Protein AF-A0A6A6D8U1-F1 (afdb_monomer)

Nearest PDB structures (foldseek):
  1n0q-assembly1_A  TM=9.960E-01  e=1.171E-07  unclassified
  4hrl-assembly1_A  TM=9.948E-01  e=7.360E-07  synthetic construct
  6d65-assembly1_B  TM=9.883E-01  e=1.678E-06  synthetic construct
  8ipp-assembly1_B  TM=9.952E-01  e=2.969E-06  synthetic construct
  4tum-assembly4_D  TM=9.861E-01  e=6.226E-05  Arabidopsis thaliana

Mean predicted aligned error: 1.79 Å

Solvent-accessible surface area (backbone atoms only — not comparable to full-atom values): 4161 Å² total; per-residue (Å²): 113,59,7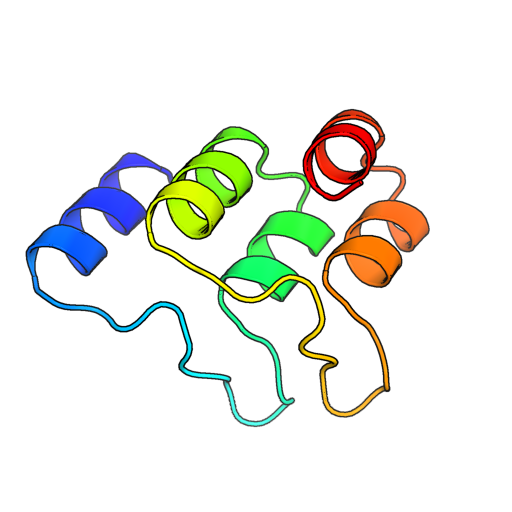0,61,54,52,53,41,47,76,71,66,55,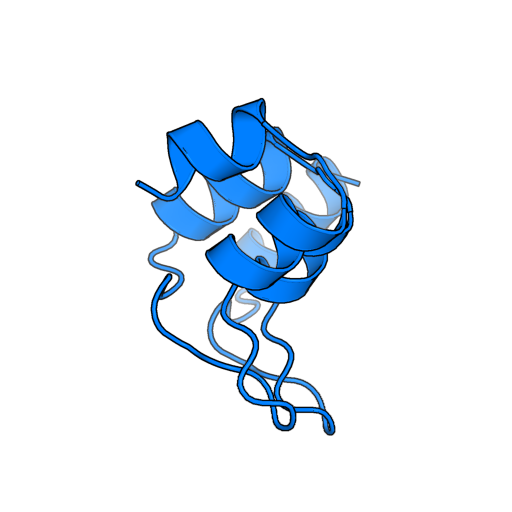68,59,74,59,52,49,99,63,36,44,26,59,51,31,52,28,23,45,68,49,38,49,72,51,36,53,54,40,49,78,71,66,42,70,69,77,59,46,19,76,85,68,44,21,22,50,54,30,6,56,79,62,67,22,60,74,43,35,66,74,69,108

pLDDT: mean 97.87, std 1.3, range [88.62, 98.81]

InterPro domains:
  IPR002110 Ankyrin repeat [PF12796] (1-75)
  IPR002110 Ankyrin repeat [PS50088] (1-20)
  IPR002110 Ankyrin repeat [PS50088] (21-53)
  IPR002110 Ankyrin repeat [PS50088] (54-75)
  IPR002110 Ankyrin repeat [SM00248] (21-50)
  IPR036770 Ankyrin repeat-containing domain superfamily [G3DSA:1.25.40.20] (1-24)
  IPR036770 Ankyrin repeat-containing domain superfamily [G3DSA:1.25.40.20] (25-75)
  IPR036770 Ankyrin repeat-containing domain superfamily [SSF48403] (1-74)

Secondary structure (DSSP, 8-state):
-HHHHHHHHHTT--TT---TTS--HHHHHHHTT-HHHHHHHHHTT--TT---TTS--HHHHHHHTT-HHHHHHH-

Sequence (75 aa):
HLEVVKLLLEKGADVTVANNNGWTPLNSASQKGHLEVVRLLLEKGADVTVANNNGRTPLNSASLNGHLEVMKLLL

Organism: NCBI:txid1314779

Structure (mmCIF, N/CA/C/O backbone):
data_AF-A0A6A6D8U1-F1
#
_entry.id   AF-A0A6A6D8U1-F1
#
loop_
_atom_site.group_PDB
_atom_site.id
_atom_site.type_symbol
_atom_site.label_atom_id
_atom_site.label_alt_id
_atom_site.label_comp_id
_atom_site.label_asym_id
_atom_site.label_entity_id
_atom_site.label_seq_id
_atom_site.pdbx_PDB_ins_code
_atom_site.Cartn_x
_atom_site.Cartn_y
_atom_site.Cartn_z
_atom_site.occupancy
_atom_site.B_iso_or_equiv
_atom_site.auth_seq_id
_atom_site.auth_comp_id
_atom_site.auth_asym_id
_atom_site.auth_atom_id
_atom_site.pdbx_PDB_model_num
ATOM 1 N N . HIS A 1 1 ? -3.977 10.915 0.111 1.00 88.62 1 HIS A N 1
ATOM 2 C CA . HIS A 1 1 ? -5.440 11.034 0.309 1.00 88.62 1 HIS A CA 1
ATOM 3 C C . HIS A 1 1 ? -5.938 10.133 1.447 1.00 88.62 1 HIS A C 1
ATOM 5 O O . HIS A 1 1 ? -6.870 9.366 1.247 1.00 88.62 1 HIS A O 1
ATOM 11 N N . LEU A 1 2 ? -5.338 10.212 2.643 1.00 97.06 2 LEU A N 1
ATOM 12 C CA . LEU A 1 2 ? -5.650 9.281 3.739 1.00 97.06 2 LEU A CA 1
ATOM 13 C C . LEU A 1 2 ? -7.119 9.360 4.184 1.00 97.06 2 LEU A C 1
ATOM 15 O O . LEU A 1 2 ? -7.775 8.332 4.286 1.00 97.06 2 LEU A O 1
ATOM 19 N N . GLU A 1 3 ? -7.649 10.570 4.366 1.00 98.00 3 GLU A N 1
ATOM 20 C CA . GLU A 1 3 ? -9.031 10.765 4.831 1.00 98.00 3 GLU A CA 1
ATOM 21 C C . GLU A 1 3 ? -10.078 10.227 3.846 1.00 98.00 3 GLU A C 1
ATOM 23 O O . GLU A 1 3 ? -11.088 9.666 4.256 1.00 98.00 3 GLU A O 1
ATOM 28 N N . VAL A 1 4 ? -9.805 10.296 2.538 1.00 98.25 4 VAL A N 1
ATOM 29 C CA . VAL A 1 4 ? -10.676 9.681 1.522 1.00 98.25 4 VAL A CA 1
ATOM 30 C C . VAL A 1 4 ? -10.640 8.156 1.626 1.00 98.25 4 VAL A C 1
ATOM 32 O O . VAL A 1 4 ? -11.684 7.518 1.549 1.00 98.25 4 VAL A O 1
ATOM 35 N N . VAL A 1 5 ? -9.458 7.564 1.840 1.00 98.19 5 VAL A N 1
ATOM 36 C CA . VAL A 1 5 ? -9.332 6.111 2.033 1.00 98.19 5 VAL A CA 1
ATOM 37 C C . VAL A 1 5 ? -10.092 5.668 3.285 1.00 98.19 5 VAL A C 1
ATOM 39 O O . VAL A 1 5 ? -10.854 4.711 3.205 1.00 98.19 5 VAL A O 1
ATOM 42 N N . LYS A 1 6 ? -9.963 6.384 4.410 1.00 98.38 6 LYS A N 1
ATOM 43 C CA . LYS A 1 6 ? -10.729 6.093 5.635 1.00 98.38 6 LYS A CA 1
ATOM 44 C C . LYS A 1 6 ? -12.235 6.117 5.383 1.00 98.38 6 LYS A C 1
ATOM 46 O O . LYS A 1 6 ? -12.903 5.134 5.686 1.00 98.38 6 LYS A O 1
ATOM 51 N N . LEU A 1 7 ? -12.743 7.181 4.756 1.00 98.56 7 LEU A N 1
ATOM 52 C CA . LEU A 1 7 ? -14.165 7.311 4.433 1.00 98.56 7 LEU A CA 1
ATOM 53 C C . LEU A 1 7 ? -14.668 6.143 3.572 1.00 98.56 7 LEU A C 1
ATOM 55 O O . LEU A 1 7 ? -15.745 5.610 3.821 1.00 98.56 7 LEU A O 1
ATOM 59 N N . LEU A 1 8 ? -13.900 5.725 2.563 1.00 98.31 8 LEU A N 1
ATOM 60 C CA . LEU A 1 8 ? -14.274 4.589 1.716 1.00 98.31 8 LEU A CA 1
ATOM 61 C C . LEU A 1 8 ? -14.360 3.284 2.518 1.00 98.31 8 LEU A C 1
ATOM 63 O O . LEU A 1 8 ? -15.318 2.532 2.354 1.00 98.31 8 LEU A O 1
ATOM 67 N N . LEU A 1 9 ? -13.404 3.037 3.414 1.00 97.62 9 LEU A N 1
ATOM 68 C CA . LEU A 1 9 ? -13.394 1.846 4.269 1.00 97.62 9 LEU A CA 1
ATOM 69 C C . LEU A 1 9 ? -14.546 1.859 5.280 1.00 97.62 9 LEU A C 1
ATOM 71 O O . LEU A 1 9 ? -15.181 0.832 5.499 1.00 97.62 9 LEU A O 1
ATOM 75 N N . GLU A 1 10 ? -14.882 3.022 5.839 1.00 97.94 10 GLU A N 1
ATOM 76 C CA . GLU A 1 10 ? -16.074 3.205 6.680 1.00 97.94 10 GLU A CA 1
ATOM 77 C C . GLU A 1 10 ? -17.378 2.931 5.919 1.00 97.94 10 GLU A C 1
ATOM 79 O O . GLU A 1 10 ? -18.360 2.479 6.506 1.00 97.94 10 GLU A O 1
ATOM 84 N N . LYS A 1 11 ? -17.398 3.176 4.604 1.00 98.50 11 LYS A N 1
ATOM 85 C CA . LYS A 1 11 ? -18.521 2.846 3.713 1.00 98.50 11 LYS A CA 1
ATOM 86 C C . LYS A 1 11 ? -18.487 1.411 3.181 1.00 98.50 11 LYS A C 1
ATOM 88 O O . LYS A 1 11 ? -19.334 1.065 2.361 1.00 98.50 11 LYS A O 1
ATOM 93 N N . GLY A 1 12 ? -17.570 0.576 3.667 1.00 97.25 12 GLY A N 1
ATOM 94 C CA . GLY A 1 12 ? -17.505 -0.845 3.331 1.00 97.25 12 GLY A CA 1
ATOM 95 C C . GLY A 1 12 ? -16.719 -1.163 2.062 1.00 97.25 12 GLY A C 1
ATOM 96 O O . GLY A 1 12 ? -16.931 -2.223 1.479 1.00 97.25 12 GLY A O 1
ATOM 97 N N . ALA A 1 13 ? -15.828 -0.274 1.611 1.00 97.75 13 ALA A N 1
ATOM 98 C CA . ALA A 1 13 ? -14.891 -0.618 0.546 1.00 97.75 13 ALA A CA 1
ATOM 99 C C . ALA A 1 13 ? -14.005 -1.803 0.967 1.00 97.75 13 ALA A C 1
ATOM 101 O O . ALA A 1 13 ? -13.458 -1.827 2.070 1.00 97.75 13 ALA A O 1
ATOM 102 N N . ASP A 1 14 ? -13.850 -2.767 0.065 1.00 97.12 14 ASP A N 1
ATOM 103 C CA . ASP A 1 14 ? -13.075 -3.981 0.298 1.00 97.12 14 ASP A CA 1
ATOM 104 C C . ASP A 1 14 ? -11.597 -3.764 -0.074 1.00 97.12 14 ASP A C 1
ATOM 106 O O . ASP A 1 14 ? -11.266 -3.395 -1.204 1.00 97.12 14 ASP A O 1
ATOM 110 N N . VAL A 1 15 ? -10.699 -3.991 0.889 1.00 96.94 15 VAL A N 1
ATOM 111 C CA . VAL A 1 15 ? -9.242 -3.825 0.728 1.00 96.94 15 VAL A CA 1
ATOM 112 C C . VAL A 1 15 ? -8.588 -4.917 -0.118 1.00 96.94 15 VAL A C 1
ATOM 114 O O . VAL A 1 15 ? -7.429 -4.764 -0.505 1.00 96.94 15 VAL A O 1
ATOM 117 N N . THR A 1 16 ? -9.299 -6.009 -0.399 1.00 95.25 16 THR A N 1
ATOM 118 C CA . THR A 1 16 ? -8.791 -7.172 -1.141 1.00 95.25 16 THR A CA 1
ATOM 119 C C . THR A 1 16 ? -9.057 -7.086 -2.644 1.00 95.25 16 THR A C 1
ATOM 121 O O . THR A 1 16 ? -8.427 -7.799 -3.426 1.00 95.25 16 THR A O 1
ATOM 124 N N . VAL A 1 17 ? -9.946 -6.184 -3.075 1.00 96.56 17 VAL A N 1
ATOM 125 C CA . VAL A 1 17 ? -10.344 -6.063 -4.481 1.00 96.56 17 VAL A CA 1
ATOM 126 C C . VAL A 1 17 ? -9.186 -5.541 -5.325 1.00 96.56 17 VAL A C 1
ATOM 128 O O . VAL A 1 17 ? -8.704 -4.422 -5.144 1.00 96.56 17 VAL A O 1
ATOM 131 N N . ALA A 1 18 ? -8.766 -6.348 -6.295 1.00 97.06 18 ALA A N 1
ATOM 132 C CA . ALA A 1 18 ? -7.768 -5.967 -7.279 1.00 97.06 18 ALA A CA 1
ATOM 133 C C . ALA A 1 18 ? -8.410 -5.330 -8.522 1.00 97.06 18 ALA A C 1
ATOM 135 O O . ALA A 1 18 ? -9.499 -5.713 -8.948 1.00 97.06 18 ALA A O 1
ATOM 136 N N . ASN A 1 19 ? -7.714 -4.375 -9.143 1.00 97.62 19 ASN A N 1
ATOM 137 C CA . ASN A 1 19 ? -8.109 -3.861 -10.458 1.00 97.62 19 ASN A CA 1
ATOM 138 C C . ASN A 1 19 ? -7.784 -4.864 -11.589 1.00 97.62 19 ASN A C 1
ATOM 140 O O . ASN A 1 19 ? -7.187 -5.914 -11.356 1.00 97.62 19 ASN A O 1
ATOM 144 N N . ASN A 1 20 ? -8.097 -4.509 -12.840 1.00 98.38 20 ASN A N 1
ATOM 145 C CA . ASN A 1 20 ? -7.874 -5.368 -14.019 1.00 98.38 20 ASN A CA 1
ATOM 146 C C . ASN A 1 20 ? -6.412 -5.813 -14.226 1.00 98.38 20 ASN A C 1
ATOM 148 O O . ASN A 1 20 ? -6.149 -6.780 -14.938 1.00 98.38 20 ASN A O 1
ATOM 152 N N . ASN A 1 21 ? -5.451 -5.118 -13.618 1.00 98.06 21 ASN A N 1
ATOM 153 C CA . ASN A 1 21 ? -4.028 -5.433 -13.686 1.00 98.06 21 ASN A CA 1
ATOM 154 C C . ASN A 1 21 ? -3.547 -6.236 -12.462 1.00 98.06 21 ASN A C 1
ATOM 156 O O . ASN A 1 21 ? -2.337 -6.396 -12.282 1.00 98.06 21 ASN A O 1
ATOM 160 N N . GLY A 1 22 ? -4.459 -6.696 -11.604 1.00 98.06 22 GLY A N 1
ATOM 161 C CA . GLY A 1 22 ? -4.148 -7.425 -10.375 1.00 98.06 22 GLY A CA 1
ATOM 162 C C . GLY A 1 22 ? -3.626 -6.532 -9.247 1.00 98.06 22 GLY A C 1
ATOM 163 O O . GLY A 1 22 ? -3.074 -7.034 -8.275 1.00 98.06 22 GLY A O 1
ATOM 164 N N . TRP A 1 23 ? -3.739 -5.205 -9.356 1.00 98.38 23 TRP A N 1
ATOM 165 C CA . TRP A 1 23 ? -3.270 -4.312 -8.296 1.00 98.38 23 TRP A CA 1
ATOM 166 C C . TRP A 1 23 ? -4.309 -4.194 -7.193 1.00 98.38 23 TRP A C 1
ATOM 168 O O . TRP A 1 23 ? -5.395 -3.665 -7.434 1.00 98.38 23 TRP A O 1
ATOM 178 N N . THR A 1 24 ? -3.938 -4.598 -5.980 1.00 98.38 24 THR A N 1
ATOM 179 C CA . THR A 1 24 ? -4.700 -4.274 -4.770 1.00 98.38 24 THR A CA 1
ATOM 180 C C . THR A 1 24 ? -4.458 -2.812 -4.350 1.00 98.38 24 THR A C 1
ATOM 182 O O . THR A 1 24 ? -3.476 -2.178 -4.786 1.00 98.38 24 THR A O 1
ATOM 185 N N . PRO A 1 25 ? -5.302 -2.256 -3.461 1.00 98.44 25 PRO A N 1
ATOM 186 C CA . PRO A 1 25 ? -5.025 -0.995 -2.781 1.00 98.44 25 PRO A CA 1
ATOM 187 C C . PRO A 1 25 ? -3.638 -0.968 -2.128 1.00 98.44 25 PRO A C 1
ATOM 189 O O . PRO A 1 25 ? -2.936 0.042 -2.233 1.00 98.44 25 PRO A O 1
ATOM 192 N N . LEU A 1 26 ? -3.208 -2.085 -1.527 1.00 98.62 26 LEU A N 1
ATOM 193 C CA . LEU A 1 26 ? -1.915 -2.189 -0.856 1.00 98.62 26 LEU A CA 1
ATOM 194 C C . LEU A 1 26 ? -0.756 -2.095 -1.856 1.00 98.62 26 LEU A C 1
ATOM 196 O O . LEU A 1 26 ? 0.136 -1.277 -1.651 1.00 98.62 26 LEU A O 1
ATOM 200 N N . ASN A 1 27 ? -0.799 -2.817 -2.988 1.00 98.38 27 ASN A N 1
ATOM 201 C CA . ASN A 1 27 ? 0.231 -2.689 -4.034 1.00 98.38 27 ASN A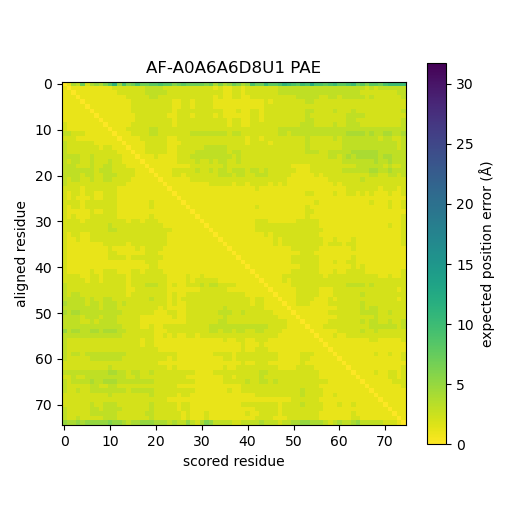 CA 1
ATOM 202 C C . ASN A 1 27 ? 0.378 -1.226 -4.482 1.00 98.38 27 ASN A C 1
ATOM 204 O O . ASN A 1 27 ? 1.494 -0.715 -4.602 1.00 98.38 27 ASN A O 1
ATOM 208 N N . SER A 1 28 ? -0.752 -0.553 -4.712 1.00 98.06 28 SER A N 1
ATOM 209 C CA . SER A 1 28 ? -0.791 0.823 -5.215 1.00 98.06 28 SER A CA 1
ATOM 210 C C . SER A 1 28 ? -0.217 1.814 -4.200 1.00 98.06 28 SER A C 1
ATOM 212 O O . SER A 1 28 ? 0.637 2.630 -4.549 1.00 98.06 28 SER A O 1
ATOM 214 N N . ALA A 1 29 ? -0.629 1.717 -2.933 1.00 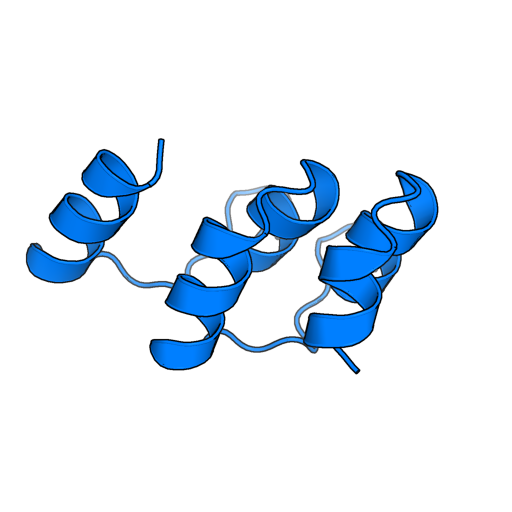98.44 29 ALA A N 1
ATOM 215 C CA . ALA A 1 29 ? -0.103 2.551 -1.855 1.00 98.44 29 ALA A CA 1
ATOM 216 C C . ALA A 1 29 ? 1.401 2.322 -1.645 1.00 98.44 29 ALA A C 1
ATOM 218 O O . ALA A 1 29 ? 2.153 3.286 -1.474 1.00 98.44 29 ALA A O 1
ATOM 219 N N . SER A 1 30 ? 1.852 1.067 -1.733 1.00 98.69 30 SER A N 1
ATOM 220 C CA . SER A 1 30 ? 3.259 0.708 -1.582 1.00 98.69 30 SER A CA 1
ATOM 221 C C . SER A 1 30 ? 4.132 1.212 -2.726 1.00 98.69 30 SER A C 1
ATOM 223 O O . SER A 1 30 ? 5.206 1.748 -2.468 1.00 98.69 30 SER A O 1
ATOM 225 N N . GLN A 1 31 ? 3.667 1.125 -3.978 1.00 98.50 31 GLN A N 1
ATOM 226 C CA . GLN A 1 31 ? 4.372 1.687 -5.138 1.00 98.50 31 GLN A CA 1
ATOM 227 C C . GLN A 1 31 ? 4.546 3.206 -5.038 1.00 98.50 31 GLN A C 1
ATOM 229 O O . GLN A 1 31 ? 5.527 3.732 -5.548 1.00 98.50 31 GLN A O 1
ATOM 234 N N . LYS A 1 32 ? 3.585 3.909 -4.429 1.00 98.31 32 LYS A N 1
ATOM 235 C CA . LYS A 1 32 ? 3.595 5.374 -4.291 1.00 98.31 32 LYS A CA 1
ATOM 236 C C . LYS A 1 32 ? 4.196 5.869 -2.974 1.00 98.31 32 LYS A C 1
ATOM 238 O O . LYS A 1 32 ? 4.209 7.076 -2.735 1.00 98.31 32 LYS A O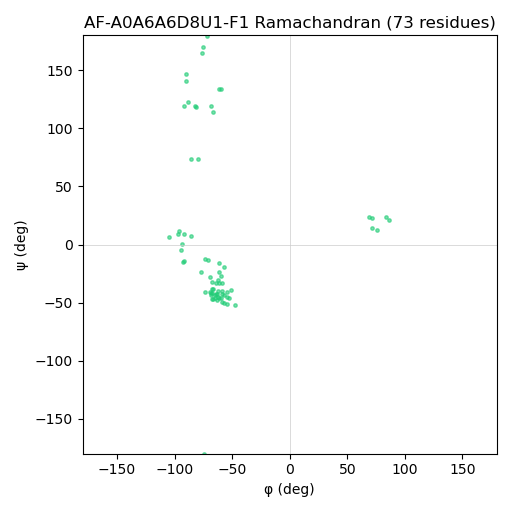 1
ATOM 243 N N . GLY A 1 33 ? 4.643 4.966 -2.101 1.00 98.25 33 GLY A N 1
ATOM 244 C CA . GLY A 1 33 ? 5.279 5.333 -0.836 1.00 98.25 33 GLY A CA 1
ATOM 245 C C . GLY A 1 33 ? 4.322 5.963 0.178 1.00 98.25 33 GLY A C 1
ATOM 246 O O . GLY A 1 33 ? 4.750 6.726 1.040 1.00 98.25 33 GLY A O 1
ATOM 247 N N . HIS A 1 34 ? 3.016 5.702 0.076 1.00 98.62 34 HIS A N 1
ATOM 248 C CA . HIS A 1 34 ? 2.005 6.297 0.953 1.00 98.62 34 HIS A CA 1
ATOM 249 C C . HIS A 1 34 ? 1.951 5.578 2.307 1.00 98.62 34 HIS A C 1
ATOM 251 O O . HIS A 1 34 ? 1.010 4.835 2.575 1.00 98.62 34 HIS A O 1
ATOM 257 N N . LEU A 1 35 ? 2.957 5.811 3.155 1.00 98.62 35 LEU A N 1
ATOM 258 C CA . LEU A 1 35 ? 3.185 5.090 4.416 1.00 98.62 35 LEU A CA 1
ATOM 259 C C . LEU A 1 35 ? 1.929 4.943 5.286 1.00 98.62 35 LEU A C 1
ATOM 261 O O . LEU A 1 35 ? 1.561 3.830 5.647 1.00 98.62 35 LEU A O 1
ATOM 265 N N . GLU A 1 36 ? 1.230 6.042 5.562 1.00 98.69 36 GLU A N 1
ATOM 266 C CA . GLU A 1 36 ? 0.044 6.002 6.429 1.00 98.69 36 GLU A CA 1
ATOM 267 C C . GLU A 1 36 ? -1.145 5.272 5.789 1.00 98.69 36 GLU A C 1
ATOM 269 O O . GLU A 1 36 ? -1.955 4.670 6.486 1.00 98.69 36 GLU A O 1
ATOM 274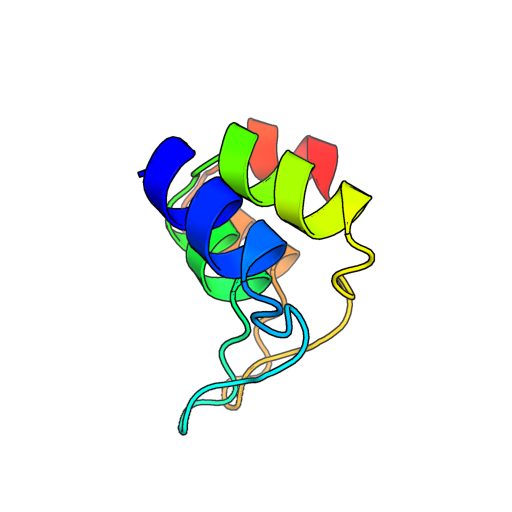 N N . VAL A 1 37 ? -1.236 5.262 4.455 1.00 98.69 37 VAL A N 1
ATOM 275 C CA . VAL A 1 37 ? -2.248 4.461 3.748 1.00 98.69 37 VAL A CA 1
ATOM 276 C C . VAL A 1 37 ? -1.879 2.980 3.801 1.00 98.69 37 VAL A C 1
ATOM 278 O O . VAL A 1 37 ? -2.755 2.154 4.027 1.00 98.69 37 VAL A O 1
ATOM 281 N N . VAL A 1 38 ? -0.596 2.635 3.643 1.00 98.69 38 VAL A N 1
ATOM 282 C CA . VAL A 1 38 ? -0.110 1.254 3.796 1.00 98.69 38 VAL A CA 1
ATOM 283 C C . VAL A 1 38 ? -0.431 0.738 5.198 1.00 98.69 38 VAL A C 1
ATOM 285 O O . VAL A 1 38 ? -1.044 -0.317 5.317 1.00 98.69 38 VAL A O 1
ATOM 288 N N . ARG A 1 39 ? -0.103 1.504 6.248 1.00 98.69 39 ARG A N 1
ATOM 289 C CA . ARG A 1 39 ? -0.412 1.148 7.642 1.00 98.69 39 ARG A CA 1
ATOM 290 C C . ARG A 1 39 ? -1.900 0.873 7.841 1.00 98.69 39 ARG A C 1
ATOM 292 O O . ARG A 1 39 ? -2.259 -0.193 8.327 1.00 98.69 39 ARG A O 1
ATOM 299 N N . LEU A 1 40 ? -2.752 1.795 7.395 1.00 98.62 40 LEU A N 1
ATOM 300 C CA . LEU A 1 40 ? -4.202 1.653 7.501 1.00 98.62 40 LEU A CA 1
ATOM 301 C C . LEU A 1 40 ? -4.721 0.398 6.785 1.00 98.62 40 LEU A C 1
ATOM 303 O O . LEU A 1 40 ? -5.581 -0.302 7.309 1.00 98.62 40 LEU A O 1
ATOM 307 N N . LEU A 1 41 ? -4.221 0.103 5.584 1.00 98.50 41 LEU A N 1
ATOM 308 C CA . LEU A 1 41 ? -4.644 -1.079 4.830 1.00 98.50 41 LEU A CA 1
ATOM 309 C C . LEU A 1 41 ? -4.219 -2.382 5.523 1.00 98.50 41 LEU A C 1
ATOM 311 O O . LEU A 1 41 ? -5.008 -3.324 5.561 1.00 98.50 41 LEU A O 1
ATOM 315 N N . LEU A 1 42 ? -3.023 -2.424 6.120 1.00 98.19 42 LEU A N 1
ATOM 316 C CA . LEU A 1 42 ? -2.558 -3.567 6.917 1.00 98.19 42 LEU A CA 1
ATOM 317 C C . LEU A 1 42 ? -3.411 -3.769 8.175 1.00 98.19 42 LEU A C 1
ATOM 319 O O . LEU A 1 42 ? -3.825 -4.889 8.460 1.00 98.19 42 LEU A O 1
ATOM 323 N N . GLU A 1 43 ? -3.757 -2.691 8.884 1.00 98.00 43 GLU A N 1
ATOM 324 C CA . GLU A 1 43 ? -4.679 -2.735 10.034 1.00 98.00 43 GLU A CA 1
ATOM 325 C C . GLU A 1 43 ? -6.070 -3.265 9.656 1.00 98.00 43 GLU A C 1
ATOM 327 O O . GLU A 1 43 ? -6.778 -3.827 10.491 1.00 98.00 43 GLU A O 1
ATOM 332 N N . LYS A 1 44 ? -6.471 -3.100 8.391 1.00 97.88 44 LYS A N 1
ATOM 333 C CA . LYS A 1 44 ? -7.718 -3.640 7.833 1.00 97.88 44 LYS A CA 1
ATOM 334 C C . LYS A 1 44 ? -7.565 -5.022 7.197 1.00 97.88 44 LYS A C 1
ATOM 336 O O . LYS A 1 44 ? -8.521 -5.508 6.602 1.00 97.88 44 LYS A O 1
ATOM 341 N N . GLY A 1 45 ? -6.412 -5.669 7.357 1.00 96.50 45 GLY A N 1
ATOM 342 C CA . GLY A 1 45 ? -6.191 -7.052 6.941 1.00 96.50 45 GLY A CA 1
ATOM 343 C C . GLY A 1 45 ? -5.826 -7.227 5.468 1.00 96.50 45 GLY A C 1
ATOM 344 O O . GLY A 1 45 ? -6.055 -8.301 4.918 1.00 96.50 45 GLY A O 1
ATOM 345 N N . ALA A 1 46 ? -5.279 -6.202 4.809 1.00 97.88 46 ALA A N 1
ATOM 346 C CA . ALA A 1 46 ? -4.753 -6.362 3.456 1.00 97.88 46 ALA A CA 1
ATOM 347 C C . ALA A 1 46 ? -3.593 -7.378 3.422 1.00 97.88 46 ALA A C 1
ATOM 349 O O . ALA A 1 46 ? -2.666 -7.307 4.229 1.00 97.88 46 ALA A O 1
ATOM 350 N N . ASP A 1 47 ? -3.632 -8.297 2.457 1.00 97.25 47 ASP A N 1
ATOM 351 C CA . ASP A 1 47 ? -2.635 -9.358 2.300 1.00 97.25 47 ASP A CA 1
ATOM 352 C C . ASP A 1 47 ? -1.380 -8.848 1.567 1.00 97.25 47 ASP A C 1
ATOM 354 O O . ASP A 1 47 ? -1.424 -8.425 0.407 1.00 97.25 47 ASP A O 1
ATOM 358 N N . VAL A 1 48 ? -0.236 -8.904 2.254 1.00 97.75 48 VAL A N 1
ATOM 359 C CA . VAL A 1 48 ? 1.077 -8.473 1.744 1.00 97.75 48 VAL A CA 1
ATOM 360 C C . VAL A 1 48 ? 1.656 -9.401 0.674 1.00 97.75 48 VAL A C 1
ATOM 362 O O . VAL A 1 48 ? 2.626 -9.035 0.012 1.00 97.75 48 VAL A O 1
ATOM 365 N N . THR A 1 49 ? 1.104 -10.600 0.499 1.00 97.31 49 THR A N 1
ATOM 366 C CA . THR A 1 49 ? 1.626 -11.620 -0.420 1.00 97.31 49 THR A CA 1
ATOM 367 C C . THR A 1 49 ? 1.007 -11.543 -1.814 1.00 97.31 49 THR A C 1
ATOM 369 O O . THR A 1 49 ? 1.564 -12.100 -2.762 1.00 97.31 49 THR A O 1
ATOM 372 N N . VAL A 1 50 ? -0.098 -10.805 -1.978 1.00 97.44 50 VAL A N 1
ATOM 373 C CA . VAL A 1 50 ? -0.820 -10.718 -3.254 1.00 97.44 50 VAL A CA 1
ATOM 374 C C . VAL A 1 50 ? 0.026 -10.006 -4.311 1.00 97.44 50 VAL A C 1
ATOM 376 O O . VAL A 1 50 ? 0.330 -8.809 -4.234 1.00 97.44 50 VAL A O 1
ATOM 379 N N . ALA A 1 51 ? 0.403 -10.761 -5.338 1.00 97.62 51 ALA A N 1
ATOM 380 C CA . ALA A 1 51 ? 1.113 -10.250 -6.496 1.00 97.62 51 ALA A CA 1
ATOM 381 C C . ALA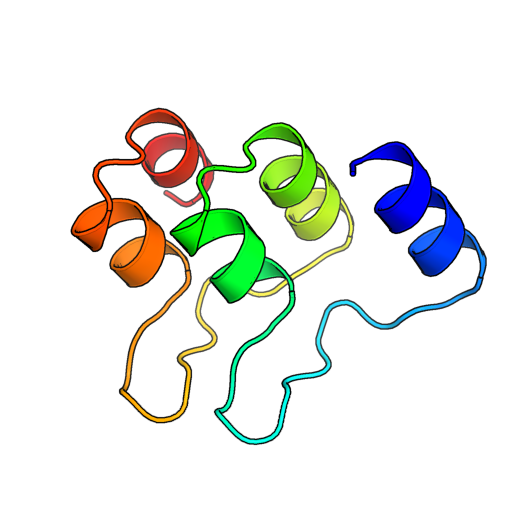 A 1 51 ? 0.134 -9.793 -7.583 1.00 97.62 51 ALA A C 1
ATOM 383 O O . ALA A 1 51 ? -0.865 -10.454 -7.859 1.00 97.62 51 ALA A O 1
ATOM 384 N N . ASN A 1 52 ? 0.457 -8.679 -8.239 1.00 97.94 52 ASN A N 1
ATOM 385 C CA . ASN A 1 52 ? -0.272 -8.250 -9.431 1.00 97.94 52 ASN A CA 1
ATOM 386 C C . ASN A 1 52 ? 0.042 -9.138 -10.648 1.00 97.94 52 ASN A C 1
ATOM 388 O O . ASN A 1 52 ? 0.899 -10.020 -10.585 1.00 97.94 52 ASN A O 1
ATOM 392 N N . ASN A 1 53 ? -0.578 -8.855 -11.797 1.00 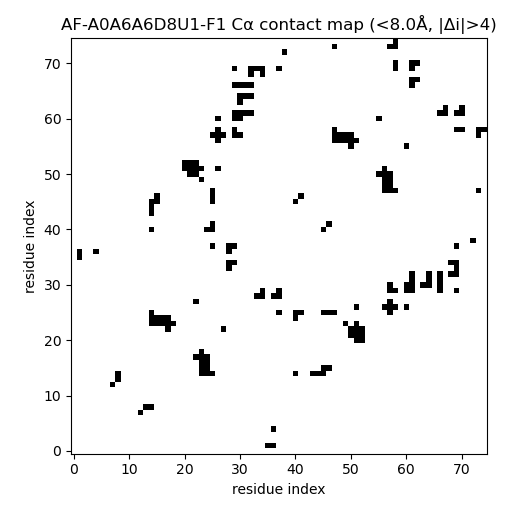98.38 53 ASN A N 1
ATOM 393 C CA . ASN A 1 53 ? -0.413 -9.664 -13.016 1.00 98.38 53 ASN A CA 1
ATOM 394 C C . ASN A 1 53 ? 1.036 -9.716 -13.543 1.00 98.38 53 ASN A C 1
ATOM 396 O O . ASN A 1 53 ? 1.365 -10.579 -14.350 1.00 98.38 53 ASN A O 1
ATOM 400 N N . ASN A 1 54 ? 1.911 -8.818 -13.080 1.00 97.06 54 ASN A N 1
ATOM 401 C CA . ASN A 1 54 ? 3.334 -8.797 -13.422 1.00 97.06 54 ASN A CA 1
ATOM 402 C C . ASN A 1 54 ? 4.199 -9.499 -12.356 1.00 97.06 54 ASN A C 1
ATOM 404 O O . ASN A 1 54 ? 5.416 -9.310 -12.338 1.00 97.06 54 ASN A O 1
ATOM 408 N N . GLY A 1 55 ? 3.589 -10.227 -11.418 1.00 97.56 55 GLY A N 1
ATOM 409 C CA . GLY A 1 55 ? 4.276 -10.907 -10.321 1.00 97.56 55 GLY A CA 1
ATOM 410 C C . GLY A 1 55 ? 4.827 -9.974 -9.238 1.00 97.56 55 GLY A C 1
ATOM 411 O O . GLY A 1 55 ? 5.659 -10.399 -8.442 1.00 97.56 55 GLY A O 1
ATOM 412 N N . ARG A 1 56 ? 4.420 -8.695 -9.188 1.00 97.56 56 ARG A N 1
ATOM 413 C CA . ARG A 1 56 ? 4.926 -7.744 -8.180 1.00 97.56 56 ARG A CA 1
ATOM 414 C C . ARG A 1 56 ? 4.029 -7.723 -6.947 1.00 97.56 56 ARG A C 1
ATOM 416 O O . ARG A 1 56 ? 2.875 -7.306 -7.037 1.00 97.56 56 ARG A O 1
ATOM 423 N N . THR A 1 57 ? 4.592 -8.073 -5.793 1.00 98.56 57 THR A N 1
ATOM 424 C CA . THR A 1 57 ? 3.966 -7.874 -4.472 1.00 98.56 57 THR A CA 1
ATOM 425 C C . THR A 1 57 ? 4.025 -6.393 -4.046 1.00 98.56 57 THR A C 1
ATOM 427 O O . THR A 1 57 ? 4.724 -5.587 -4.688 1.00 98.56 57 THR A O 1
ATOM 430 N N . PRO A 1 58 ? 3.327 -5.982 -2.969 1.00 98.56 58 PRO A N 1
ATOM 431 C CA . PRO A 1 58 ? 3.507 -4.668 -2.359 1.00 98.56 58 PRO A CA 1
ATOM 432 C C . PRO A 1 58 ? 4.968 -4.389 -1.983 1.00 98.56 58 PRO A C 1
ATOM 434 O O . PRO A 1 58 ? 5.470 -3.303 -2.283 1.00 98.56 58 PRO A O 1
ATOM 437 N N . LEU A 1 59 ? 5.687 -5.382 -1.442 1.00 98.69 59 LEU A N 1
ATOM 438 C CA . LEU A 1 59 ? 7.101 -5.249 -1.076 1.00 98.69 59 LEU A CA 1
ATOM 439 C C . LEU A 1 59 ? 7.990 -5.024 -2.308 1.00 98.69 59 LEU A C 1
ATOM 441 O O . LEU A 1 59 ? 8.798 -4.094 -2.316 1.00 98.69 59 LEU A O 1
ATOM 445 N N . ASN A 1 60 ? 7.801 -5.803 -3.385 1.00 98.06 60 ASN A N 1
ATOM 446 C CA . ASN A 1 60 ? 8.518 -5.571 -4.648 1.00 98.06 60 ASN A CA 1
ATOM 447 C C . ASN A 1 60 ? 8.234 -4.165 -5.191 1.00 98.06 60 ASN A C 1
ATOM 449 O O . ASN A 1 60 ? 9.131 -3.501 -5.704 1.00 98.06 60 ASN A O 1
ATOM 453 N N . SER A 1 61 ? 6.986 -3.705 -5.079 1.00 98.06 61 SER A N 1
ATOM 454 C CA . SER A 1 61 ? 6.567 -2.398 -5.587 1.00 98.06 61 SER A CA 1
ATOM 455 C C . SER A 1 61 ? 7.193 -1.248 -4.798 1.00 98.06 61 SER A C 1
ATOM 457 O O . SER A 1 61 ? 7.688 -0.306 -5.415 1.00 98.06 61 SER A O 1
ATOM 459 N N . ALA A 1 62 ? 7.235 -1.332 -3.466 1.00 98.62 62 ALA A N 1
ATOM 460 C CA . ALA A 1 62 ? 7.926 -0.358 -2.621 1.00 98.62 62 ALA A CA 1
ATOM 461 C C . ALA A 1 62 ? 9.440 -0.349 -2.880 1.00 98.62 62 ALA A C 1
ATOM 463 O O . ALA A 1 62 ? 10.035 0.719 -3.016 1.00 98.62 62 ALA A O 1
ATOM 464 N N . SER A 1 63 ? 10.048 -1.532 -3.014 1.00 98.44 63 SER A N 1
ATOM 465 C CA . SE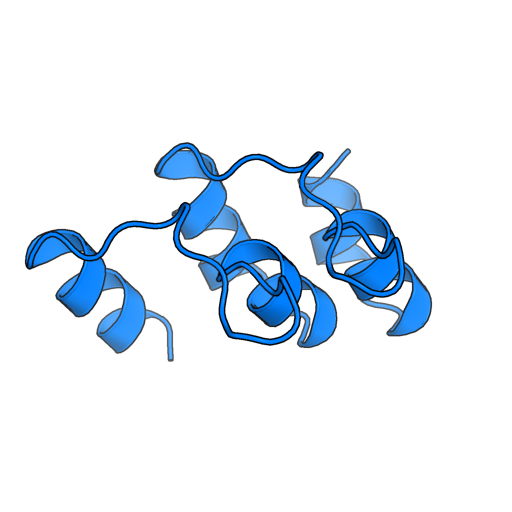R A 1 63 ? 11.484 -1.689 -3.262 1.00 98.44 63 SER A CA 1
ATOM 466 C C . SER A 1 63 ? 11.923 -1.092 -4.598 1.00 98.44 63 SER A C 1
ATOM 468 O O . SER A 1 63 ? 12.854 -0.290 -4.625 1.00 98.44 63 SER A O 1
ATOM 470 N N . LEU A 1 64 ? 11.206 -1.386 -5.688 1.00 97.94 64 LEU A N 1
ATOM 471 C CA . LEU A 1 64 ? 11.509 -0.843 -7.019 1.00 97.94 64 LEU A CA 1
ATOM 472 C C . LEU A 1 64 ? 11.416 0.689 -7.091 1.00 97.94 64 LEU A C 1
ATOM 474 O O . LEU A 1 64 ? 12.029 1.286 -7.970 1.00 97.94 64 LEU A O 1
ATOM 478 N N . ASN A 1 65 ? 10.651 1.315 -6.192 1.00 98.00 65 ASN A N 1
ATOM 479 C CA . ASN A 1 65 ? 10.470 2.769 -6.136 1.00 98.00 65 ASN A CA 1
ATOM 480 C C . ASN A 1 65 ? 11.244 3.426 -4.975 1.00 98.00 65 ASN A C 1
ATOM 482 O O . ASN A 1 65 ? 11.094 4.621 -4.738 1.00 98.00 65 ASN A O 1
ATOM 486 N N . GLY A 1 66 ? 12.082 2.672 -4.251 1.00 98.25 66 GLY A N 1
ATOM 487 C CA . GLY A 1 66 ? 12.951 3.210 -3.197 1.00 98.25 66 GLY A CA 1
ATOM 488 C C . GLY A 1 66 ? 12.228 3.654 -1.920 1.00 98.25 66 GLY A C 1
ATOM 489 O O . GLY A 1 66 ? 12.750 4.476 -1.167 1.00 98.25 66 GLY A O 1
ATOM 490 N N . HIS A 1 67 ? 11.031 3.136 -1.642 1.00 98.69 67 HIS A N 1
ATOM 491 C CA . HIS A 1 67 ? 10.235 3.529 -0.476 1.00 98.69 67 HIS A CA 1
ATOM 492 C C . HIS A 1 67 ? 10.620 2.732 0.779 1.00 98.69 67 HIS A C 1
ATOM 494 O O . HIS A 1 67 ? 9.872 1.864 1.232 1.00 98.69 67 HIS A O 1
ATOM 500 N N . LEU A 1 68 ? 11.788 3.047 1.352 1.00 98.38 68 LEU A N 1
ATOM 501 C CA . LEU A 1 68 ? 12.386 2.322 2.483 1.00 98.38 68 LEU A CA 1
ATOM 502 C C . LEU A 1 68 ? 11.443 2.163 3.687 1.00 98.38 68 LEU A C 1
ATOM 504 O O . LEU A 1 68 ? 11.321 1.067 4.224 1.00 98.38 68 LEU A O 1
ATOM 508 N N . GLU A 1 69 ? 10.757 3.228 4.104 1.00 98.62 69 GLU A N 1
ATOM 509 C CA . GLU A 1 69 ? 9.870 3.164 5.277 1.00 98.62 69 GLU A CA 1
ATOM 510 C C . GLU A 1 69 ? 8.640 2.280 5.034 1.00 98.62 69 GLU A C 1
ATOM 512 O O . GLU A 1 69 ? 8.188 1.584 5.937 1.00 98.62 69 GLU A O 1
ATOM 517 N N . VAL A 1 70 ? 8.143 2.227 3.795 1.00 98.81 70 VAL A N 1
ATOM 518 C CA . VAL A 1 70 ? 7.093 1.274 3.418 1.00 98.81 70 VAL A CA 1
ATOM 519 C C . VAL A 1 70 ? 7.635 -0.153 3.409 1.00 98.81 70 VAL A C 1
ATOM 521 O O . VAL A 1 70 ? 6.952 -1.052 3.882 1.00 98.81 70 VAL A O 1
ATOM 524 N N . MET A 1 71 ? 8.851 -0.379 2.903 1.00 98.38 71 MET A N 1
ATOM 525 C CA . MET A 1 71 ? 9.461 -1.713 2.927 1.00 98.38 71 MET A CA 1
ATOM 526 C C . MET A 1 71 ? 9.606 -2.239 4.354 1.00 98.38 71 MET A C 1
ATOM 528 O O . MET A 1 71 ? 9.236 -3.376 4.606 1.00 98.38 71 MET A O 1
ATOM 532 N N . LYS A 1 72 ? 10.094 -1.409 5.285 1.00 98.19 72 LYS A N 1
ATOM 533 C CA . LYS A 1 72 ? 10.221 -1.780 6.703 1.00 98.19 72 LYS A CA 1
ATOM 534 C C . LYS A 1 72 ? 8.884 -2.163 7.334 1.00 98.19 72 LYS A C 1
ATOM 536 O O . LYS A 1 72 ? 8.868 -2.998 8.221 1.00 98.19 72 LYS A O 1
ATOM 541 N N . LEU A 1 73 ? 7.792 -1.536 6.899 1.00 98.19 73 LEU A N 1
ATOM 542 C CA . LEU A 1 73 ? 6.449 -1.821 7.403 1.00 98.19 73 LEU A CA 1
ATOM 543 C C . LEU A 1 73 ? 5.851 -3.118 6.827 1.00 98.19 73 LEU A C 1
ATOM 545 O O . LEU A 1 73 ? 4.942 -3.681 7.423 1.00 98.19 73 LEU A O 1
ATOM 549 N N . LEU A 1 74 ? 6.319 -3.557 5.657 1.00 97.88 74 LEU A N 1
ATOM 550 C CA . LEU A 1 74 ? 5.836 -4.754 4.956 1.00 97.88 74 LEU A CA 1
ATOM 551 C C . LEU A 1 74 ? 6.653 -6.023 5.261 1.00 97.88 74 LEU A C 1
ATOM 553 O O . LEU A 1 74 ? 6.312 -7.082 4.735 1.00 97.88 74 LEU A O 1
ATOM 557 N N . LEU A 1 75 ? 7.740 -5.899 6.028 1.00 94.81 75 LEU A N 1
ATOM 558 C CA . LEU A 1 75 ? 8.597 -6.993 6.501 1.00 94.81 75 LEU A CA 1
ATOM 559 C C . LEU A 1 75 ? 8.154 -7.446 7.894 1.00 94.81 75 LEU A C 1
ATOM 561 O O . LEU A 1 75 ? 8.187 -8.674 8.125 1.00 94.81 75 LEU A O 1
#

Radius of gyration: 11.33 Å; Cα contacts (8 Å, |Δi|>4): 105; chains: 1; bounding box: 32×23×24 Å

Foldseek 3Di:
DQVVLVVCVVVPDDQADADPQQDGQLLVCLLVLVLVSNVVSVVVPRDQCRATNVRAGSLNSNVVNVNVNSNVVSD